Protein AF-A0A1G8BPD9-F1 (afdb_monomer_lite)

Foldseek 3Di:
DVVVVVVVVVVVVVVCVVCVVPQVVCVVPVVDDNDCVVVVVLCVVVVVCCVPPNDDPDPVRVVVVVVLSVQQVVCVVVVHHSVVSSVVVVVD

Structure (mmCIF, N/CA/C/O backbone):
data_AF-A0A1G8BPD9-F1
#
_entry.id   AF-A0A1G8BPD9-F1
#
loop_
_atom_site.group_PDB
_atom_site.id
_atom_site.type_symbol
_atom_site.label_atom_id
_atom_site.label_alt_id
_atom_site.label_comp_id
_atom_site.label_asym_id
_atom_site.label_entity_id
_atom_site.label_seq_id
_atom_site.pdbx_PDB_ins_code
_atom_site.Cartn_x
_atom_site.Cartn_y
_atom_site.Cartn_z
_atom_site.occupancy
_atom_site.B_iso_or_equiv
_atom_site.auth_seq_id
_atom_site.auth_comp_id
_atom_site.auth_asym_id
_atom_site.auth_atom_id
_atom_site.pdbx_PDB_model_num
ATOM 1 N N . SER A 1 1 ? 19.405 10.948 -28.048 1.00 82.81 1 SER A N 1
ATOM 2 C CA . SER A 1 1 ? 19.966 10.052 -29.085 1.00 82.81 1 SER A CA 1
ATOM 3 C C . SER A 1 1 ? 19.143 8.775 -29.129 1.00 82.81 1 SER A C 1
ATOM 5 O O . SER A 1 1 ? 18.679 8.348 -28.078 1.00 82.81 1 SER A O 1
ATOM 7 N N . VAL A 1 2 ? 18.973 8.160 -30.303 1.00 87.06 2 VAL A N 1
ATOM 8 C CA . VAL A 1 2 ? 18.259 6.877 -30.477 1.00 87.06 2 VAL A CA 1
ATOM 9 C C . VAL A 1 2 ? 18.838 5.770 -29.581 1.00 87.06 2 VAL A C 1
ATOM 11 O O . VAL A 1 2 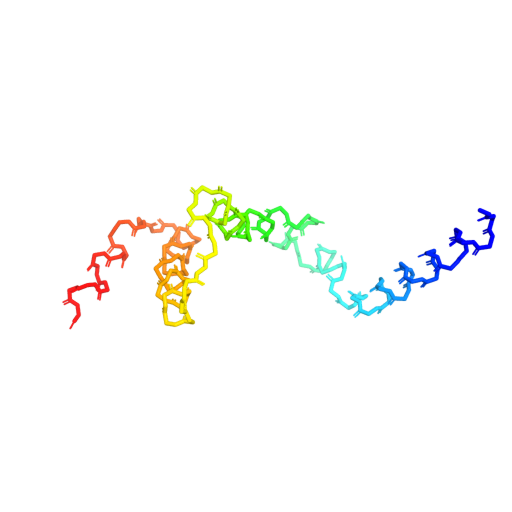? 18.096 4.936 -29.071 1.00 87.06 2 VAL A O 1
ATOM 14 N N . ALA A 1 3 ? 20.143 5.820 -29.294 1.00 89.06 3 ALA A N 1
ATOM 15 C CA . ALA A 1 3 ? 20.805 4.884 -28.384 1.00 89.06 3 ALA A CA 1
ATOM 16 C C . ALA A 1 3 ? 20.254 4.931 -26.943 1.00 89.06 3 ALA A C 1
ATOM 18 O O . ALA A 1 3 ? 20.087 3.890 -26.316 1.00 89.06 3 ALA A O 1
ATOM 19 N N . HIS A 1 4 ? 19.912 6.120 -26.435 1.00 88.75 4 HIS A N 1
ATOM 20 C CA . HIS A 1 4 ? 19.358 6.283 -25.085 1.00 88.75 4 HIS A CA 1
ATOM 21 C C . HIS A 1 4 ? 17.949 5.679 -24.971 1.00 88.75 4 HIS A C 1
ATOM 23 O O . HIS A 1 4 ? 17.652 4.986 -24.005 1.00 88.75 4 HIS A O 1
ATOM 29 N N . LEU A 1 5 ? 17.118 5.847 -26.008 1.00 91.69 5 LEU A N 1
ATOM 30 C CA . LEU A 1 5 ? 15.789 5.228 -26.065 1.00 91.69 5 LEU A CA 1
ATOM 31 C C . LEU A 1 5 ? 15.872 3.697 -26.092 1.00 91.69 5 LEU A C 1
ATOM 33 O O . LEU A 1 5 ? 15.046 3.023 -25.480 1.00 91.69 5 LEU A O 1
ATOM 37 N N . HIS A 1 6 ? 16.878 3.142 -26.778 1.00 93.88 6 HIS A N 1
ATOM 38 C CA . HIS A 1 6 ? 17.118 1.701 -26.764 1.00 93.88 6 HIS A CA 1
ATOM 39 C C . HIS A 1 6 ? 17.454 1.208 -25.352 1.00 93.88 6 HIS A C 1
ATOM 41 O O . HIS A 1 6 ? 16.905 0.205 -24.904 1.00 93.88 6 HIS A O 1
ATOM 47 N N . GLU A 1 7 ? 18.314 1.927 -24.631 1.00 95.12 7 GLU A N 1
ATOM 48 C CA . GLU A 1 7 ? 18.684 1.585 -23.257 1.00 95.12 7 GLU A CA 1
ATOM 49 C C . GLU A 1 7 ? 17.480 1.636 -22.299 1.00 95.12 7 GLU A C 1
ATOM 51 O O . GLU A 1 7 ? 17.255 0.690 -21.538 1.00 95.12 7 GLU A O 1
ATOM 56 N N . ASP A 1 8 ? 16.666 2.692 -22.374 1.00 95.38 8 ASP A N 1
ATOM 57 C CA . ASP A 1 8 ? 15.454 2.841 -21.560 1.00 95.38 8 ASP A CA 1
ATOM 58 C C . ASP A 1 8 ? 14.431 1.741 -21.854 1.00 95.38 8 ASP A C 1
ATOM 60 O O . ASP A 1 8 ? 13.845 1.165 -20.932 1.00 95.38 8 ASP A O 1
ATOM 64 N N . PHE A 1 9 ? 14.272 1.370 -23.128 1.00 96.06 9 PHE A N 1
ATOM 65 C CA . PHE A 1 9 ? 13.429 0.244 -23.514 1.00 96.06 9 PHE A CA 1
ATOM 66 C C . PHE A 1 9 ? 13.927 -1.075 -22.911 1.00 96.06 9 PHE A C 1
ATOM 68 O O . PHE A 1 9 ? 13.125 -1.836 -22.368 1.00 96.06 9 PHE A O 1
ATOM 75 N N . GLN A 1 10 ? 15.238 -1.352 -22.944 1.00 97.00 10 GLN A N 1
ATOM 76 C CA . GLN A 1 10 ? 15.777 -2.571 -22.329 1.00 97.00 10 GLN A CA 1
ATOM 77 C C . GLN A 1 10 ? 15.545 -2.587 -20.814 1.00 97.00 10 GLN A C 1
ATOM 79 O O . GLN A 1 10 ? 15.162 -3.624 -20.267 1.00 97.00 10 GLN A O 1
ATOM 84 N N . LYS A 1 11 ? 15.716 -1.447 -20.131 1.00 95.88 11 LYS A N 1
ATOM 85 C CA . LYS A 1 11 ? 15.423 -1.318 -18.693 1.00 95.88 11 LYS A CA 1
ATOM 86 C C . LYS A 1 11 ? 13.951 -1.601 -18.398 1.00 95.88 11 LYS A C 1
ATOM 88 O O . LYS A 1 11 ? 13.656 -2.404 -17.513 1.00 95.88 11 LYS A O 1
ATOM 93 N N . PHE A 1 12 ? 13.043 -1.002 -19.165 1.00 95.38 12 PHE A N 1
ATOM 94 C CA . PHE A 1 12 ? 11.605 -1.225 -19.035 1.00 95.38 12 PHE A CA 1
ATOM 95 C C . PHE A 1 12 ? 11.226 -2.692 -19.277 1.00 95.38 12 PHE A C 1
ATOM 97 O O . PHE A 1 12 ? 10.572 -3.309 -18.436 1.00 95.38 12 PHE A O 1
ATOM 104 N N . LYS A 1 13 ? 11.715 -3.285 -20.373 1.00 96.12 13 LYS A N 1
ATOM 105 C CA . LYS A 1 13 ? 11.508 -4.698 -20.718 1.00 96.12 13 LYS A CA 1
ATOM 106 C C . LYS A 1 13 ? 11.977 -5.621 -19.593 1.00 96.12 13 LYS A C 1
ATOM 108 O O . LYS A 1 13 ? 11.247 -6.517 -19.179 1.00 96.12 13 LYS A O 1
ATOM 113 N N . ASN A 1 14 ? 13.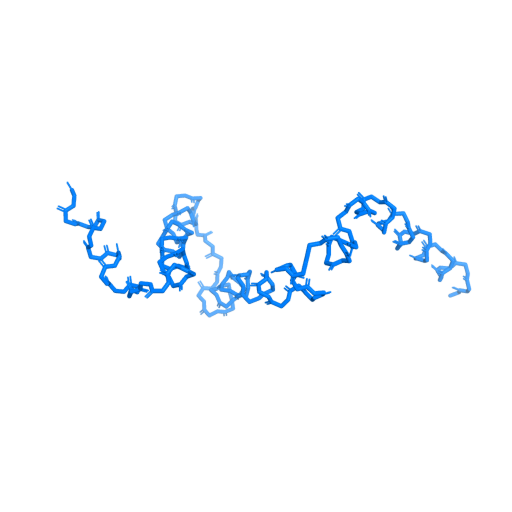177 -5.389 -19.062 1.00 96.25 14 ASN A N 1
ATOM 114 C CA . ASN A 1 14 ? 13.720 -6.179 -17.958 1.00 96.25 14 ASN A CA 1
ATOM 115 C C . ASN A 1 14 ? 12.897 -6.005 -16.671 1.00 96.25 14 ASN A C 1
ATOM 117 O O . ASN A 1 14 ? 12.741 -6.960 -15.915 1.00 96.25 14 ASN A O 1
ATOM 121 N N . GLY A 1 15 ? 12.344 -4.812 -16.430 1.00 94.81 15 GLY A N 1
ATOM 122 C CA . GLY A 1 15 ? 11.391 -4.560 -15.348 1.00 94.81 15 GLY A CA 1
ATOM 123 C C . GLY A 1 15 ? 10.109 -5.385 -15.489 1.00 94.81 15 GLY A C 1
ATOM 124 O O . GLY A 1 15 ? 9.718 -6.053 -14.536 1.00 94.81 15 GLY A O 1
ATOM 125 N N . LEU A 1 16 ? 9.515 -5.414 -16.686 1.00 93.56 16 LEU A N 1
ATOM 126 C CA . LEU A 1 16 ? 8.341 -6.241 -16.990 1.00 93.56 16 LEU A CA 1
ATOM 127 C C . LEU A 1 16 ? 8.619 -7.736 -16.797 1.00 93.56 16 LEU A C 1
ATOM 129 O O . LEU A 1 16 ? 7.820 -8.443 -16.188 1.00 93.56 16 LEU A O 1
ATOM 133 N N . PHE A 1 17 ? 9.775 -8.224 -17.255 1.00 95.38 17 PHE A N 1
ATOM 134 C CA . PHE A 1 17 ? 10.149 -9.629 -17.067 1.00 95.38 17 PHE A CA 1
ATOM 135 C C . PHE A 1 17 ? 10.266 -10.024 -15.592 1.00 95.38 17 PHE A C 1
ATOM 137 O O . PHE A 1 17 ? 9.948 -11.161 -15.251 1.00 95.38 17 PHE A O 1
ATOM 144 N N . LYS A 1 18 ? 10.681 -9.104 -14.712 1.00 94.00 18 LYS A N 1
ATOM 145 C CA . LYS A 1 18 ? 10.764 -9.360 -13.266 1.00 94.00 18 LYS A CA 1
ATOM 146 C C . LYS A 1 18 ? 9.396 -9.518 -12.602 1.00 94.00 18 LYS A C 1
ATOM 148 O O . LYS A 1 18 ? 9.309 -10.208 -11.595 1.00 94.00 18 LYS A O 1
ATOM 153 N N . CYS A 1 19 ? 8.346 -8.890 -13.131 1.00 91.75 19 CYS A N 1
ATOM 154 C CA . CYS A 1 19 ? 6.992 -8.968 -12.574 1.00 91.75 19 CYS A CA 1
ATOM 155 C C . CYS A 1 19 ? 6.034 -9.851 -13.389 1.00 91.75 19 CYS A C 1
ATOM 157 O O . CYS A 1 19 ? 4.837 -9.867 -13.101 1.00 91.75 19 CYS A O 1
ATOM 159 N N . LYS A 1 20 ? 6.545 -10.604 -14.374 1.00 91.25 20 LYS A N 1
ATOM 160 C CA . LYS A 1 20 ? 5.745 -11.402 -15.320 1.00 91.25 20 LYS A CA 1
ATOM 161 C C . LYS A 1 20 ? 4.753 -12.356 -14.641 1.00 91.25 20 LYS A C 1
ATOM 163 O O . LYS A 1 20 ? 3.649 -12.524 -15.145 1.00 91.25 20 LYS A O 1
ATOM 168 N N . ASP A 1 21 ? 5.126 -12.920 -13.490 1.00 92.38 21 ASP A N 1
ATOM 169 C CA . ASP A 1 21 ? 4.318 -13.918 -12.780 1.00 92.38 21 ASP A CA 1
ATOM 170 C C . ASP A 1 21 ? 3.073 -13.296 -12.120 1.00 92.38 21 ASP A C 1
ATOM 172 O O . ASP A 1 21 ? 2.109 -13.998 -11.841 1.00 92.38 21 ASP A O 1
ATOM 176 N N . TYR A 1 22 ? 3.064 -11.972 -11.915 1.00 89.88 22 TYR A N 1
ATOM 177 C CA . TYR A 1 22 ? 1.968 -11.246 -11.261 1.00 89.88 22 TYR A CA 1
ATOM 178 C C . TYR A 1 22 ? 1.197 -10.326 -12.215 1.00 89.88 22 TYR A C 1
ATOM 180 O O . TYR A 1 22 ? 0.091 -9.891 -11.888 1.00 89.88 22 TYR A O 1
ATOM 188 N N . LEU A 1 23 ? 1.760 -10.027 -13.393 1.00 89.94 23 LEU A N 1
ATOM 189 C CA . LEU A 1 23 ? 1.237 -9.021 -14.323 1.00 89.94 23 LEU A CA 1
ATOM 190 C C . LEU A 1 23 ? -0.167 -9.364 -14.836 1.00 89.94 23 LEU A C 1
ATOM 192 O O . LEU A 1 23 ? -0.991 -8.474 -15.020 1.00 89.94 23 LEU A O 1
ATOM 196 N N . PHE A 1 24 ? -0.439 -10.654 -15.032 1.00 92.25 24 PHE A N 1
ATOM 197 C CA . PHE A 1 24 ? -1.682 -11.153 -15.620 1.00 92.25 24 PHE A CA 1
ATOM 198 C C . PHE A 1 24 ? -2.542 -11.955 -14.639 1.00 92.25 24 PHE A C 1
ATOM 200 O O . PHE A 1 24 ? -3.395 -12.731 -15.061 1.00 92.25 24 PHE A O 1
ATOM 207 N N . THR A 1 25 ? -2.354 -11.758 -13.329 1.00 93.56 25 THR A N 1
ATOM 208 C CA . THR A 1 25 ? -3.126 -12.460 -12.285 1.00 93.56 25 THR A CA 1
ATOM 209 C C . THR A 1 25 ? -4.640 -12.339 -12.500 1.00 93.56 25 THR A C 1
ATOM 211 O O . THR A 1 25 ? -5.367 -13.310 -12.316 1.00 93.56 25 THR A O 1
ATOM 214 N N . PHE A 1 26 ? -5.112 -11.180 -12.971 1.00 94.31 26 PHE A N 1
ATOM 215 C CA . PHE A 1 26 ? -6.527 -10.916 -13.255 1.00 94.31 26 PHE A CA 1
ATOM 216 C C . PHE A 1 26 ? -7.128 -11.803 -14.364 1.00 94.31 26 PHE A C 1
ATOM 218 O O . PHE A 1 26 ? -8.342 -11.964 -14.424 1.00 94.31 26 PHE A O 1
ATOM 225 N N . LEU A 1 27 ? -6.304 -12.398 -15.240 1.00 95.12 27 LEU A N 1
ATOM 226 C CA . LEU A 1 27 ? -6.774 -13.358 -16.250 1.00 95.12 27 LEU A CA 1
ATOM 227 C C . LEU A 1 27 ? -7.103 -14.727 -15.641 1.00 95.12 27 LEU A C 1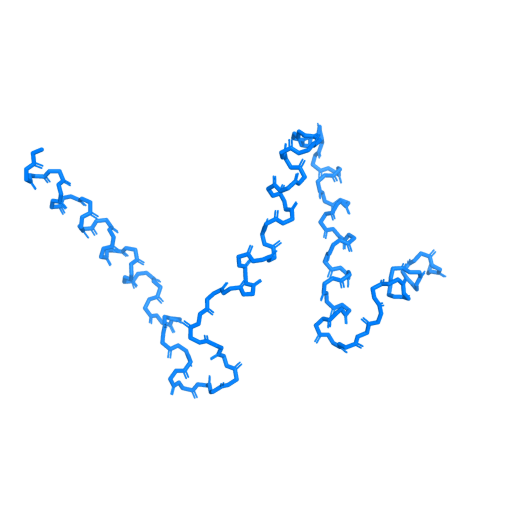
ATOM 229 O O . LEU A 1 27 ? -7.903 -15.468 -16.202 1.00 95.12 27 LEU A O 1
ATOM 233 N N . GLN A 1 28 ? -6.464 -15.073 -14.521 1.00 95.56 28 GLN A N 1
ATOM 234 C CA . GLN A 1 28 ? -6.663 -16.345 -13.821 1.00 95.56 28 GLN A CA 1
ATOM 235 C C . GLN A 1 28 ? -7.628 -16.205 -12.640 1.00 95.56 28 GLN A C 1
ATOM 237 O O . GLN A 1 28 ? -8.328 -17.155 -12.304 1.00 95.56 28 GLN A O 1
ATOM 242 N N . ASN A 1 29 ? -7.664 -15.028 -12.013 1.00 95.19 29 ASN A N 1
ATOM 243 C CA . ASN A 1 29 ? -8.518 -14.727 -10.875 1.00 95.19 29 ASN A CA 1
ATOM 244 C C . ASN A 1 29 ? -9.349 -13.455 -11.144 1.00 95.19 29 ASN A C 1
ATOM 246 O O . ASN A 1 29 ? -8.808 -12.353 -11.011 1.00 95.19 29 ASN A O 1
ATOM 250 N N . PRO A 1 30 ? -10.651 -13.591 -11.466 1.00 93.44 30 PRO A N 1
ATOM 251 C CA . PRO A 1 30 ? -11.545 -12.460 -11.727 1.00 93.44 30 PRO A CA 1
ATOM 252 C C . PRO A 1 30 ? -11.718 -11.477 -10.558 1.00 93.44 30 PRO A C 1
ATOM 254 O O . PRO A 1 30 ? -12.088 -10.328 -10.793 1.00 93.44 30 PRO A O 1
ATOM 257 N N . ASP A 1 31 ? -11.442 -11.891 -9.315 1.00 92.62 31 ASP A N 1
ATOM 258 C CA . ASP A 1 31 ? -11.526 -11.009 -8.141 1.00 92.62 31 ASP A CA 1
ATOM 259 C C . ASP A 1 31 ? -10.357 -10.011 -8.070 1.00 92.62 31 ASP A C 1
ATOM 261 O O . ASP A 1 31 ? -10.401 -9.026 -7.325 1.00 92.62 31 ASP A O 1
ATOM 265 N N . VAL A 1 32 ? -9.286 -10.254 -8.834 1.00 91.75 32 VAL A N 1
ATOM 266 C CA . VAL A 1 32 ? -8.137 -9.355 -8.926 1.00 91.75 32 VAL A CA 1
ATOM 267 C C . VAL A 1 32 ? -8.384 -8.351 -10.056 1.00 91.75 32 VAL A C 1
ATOM 269 O O . VAL A 1 32 ? -8.534 -8.758 -11.207 1.00 91.75 32 VAL A O 1
ATOM 272 N N . PRO A 1 33 ? -8.398 -7.034 -9.780 1.00 92.44 33 PRO A N 1
ATOM 273 C CA . PRO A 1 33 ? -8.574 -6.036 -10.827 1.00 92.44 33 PRO A CA 1
ATOM 274 C C . PRO A 1 33 ? -7.375 -6.016 -11.784 1.00 92.44 33 PRO A C 1
ATOM 276 O O . PRO A 1 33 ? -6.235 -6.256 -11.387 1.00 92.44 33 PRO A O 1
ATOM 279 N N . TYR A 1 34 ? -7.628 -5.662 -13.046 1.00 92.12 34 TYR A N 1
ATOM 280 C CA . TYR A 1 34 ? -6.582 -5.474 -14.061 1.00 92.12 34 TYR A CA 1
ATOM 281 C C . TYR A 1 34 ? -5.739 -4.206 -13.835 1.00 92.12 34 TYR A C 1
ATOM 283 O O . TYR A 1 34 ? -4.711 -4.016 -14.483 1.00 92.12 34 TYR A O 1
ATOM 291 N N . ASP A 1 35 ? -6.186 -3.322 -12.940 1.00 91.94 35 ASP A N 1
ATOM 292 C CA . ASP A 1 35 ? -5.516 -2.077 -12.583 1.00 91.94 35 ASP A CA 1
ATOM 293 C C . ASP A 1 35 ? -4.879 -2.133 -11.184 1.00 91.94 35 ASP A C 1
ATOM 295 O O . ASP A 1 35 ? -5.213 -2.959 -10.335 1.00 91.94 35 ASP A O 1
ATOM 299 N N . ASN A 1 36 ? -3.952 -1.212 -10.923 1.00 90.81 36 ASN A N 1
ATOM 300 C CA . ASN A 1 36 ? -3.259 -1.069 -9.642 1.00 90.81 36 ASN A CA 1
ATOM 301 C C . ASN A 1 36 ? -3.827 0.081 -8.777 1.00 90.81 36 ASN A C 1
ATOM 303 O O . ASN A 1 36 ? -3.197 0.474 -7.786 1.00 90.81 36 ASN A O 1
ATOM 307 N N . ASN A 1 37 ? -5.009 0.624 -9.102 1.00 91.75 37 ASN A N 1
ATOM 308 C CA . ASN A 1 37 ? -5.534 1.866 -8.517 1.00 91.75 37 ASN A CA 1
ATOM 309 C C . ASN A 1 37 ? -5.659 1.783 -6.991 1.00 91.75 37 ASN A C 1
ATOM 311 O O . ASN A 1 37 ? -5.447 2.759 -6.266 1.00 91.75 37 ASN A O 1
ATOM 315 N N . ALA A 1 38 ? -6.037 0.613 -6.468 1.00 89.12 38 ALA A N 1
ATOM 316 C CA . ALA A 1 38 ? -6.148 0.390 -5.030 1.00 89.12 38 ALA A CA 1
ATOM 317 C C . ALA A 1 38 ? -4.799 0.574 -4.311 1.00 89.12 38 ALA A C 1
ATOM 319 O O . ALA A 1 38 ? -4.748 1.231 -3.266 1.00 89.12 38 ALA A O 1
ATOM 320 N N . SER A 1 39 ? -3.720 0.053 -4.894 1.00 88.94 39 SER A N 1
ATOM 321 C CA . SER A 1 39 ? -2.358 0.167 -4.366 1.00 88.94 39 SER A CA 1
ATOM 322 C C . SER A 1 39 ? -1.849 1.606 -4.438 1.00 88.94 39 SER A C 1
ATOM 324 O O . SER A 1 39 ? -1.352 2.133 -3.439 1.00 88.94 39 SER A O 1
ATOM 326 N N . GLU A 1 40 ? -2.058 2.292 -5.566 1.00 92.44 40 GLU A N 1
ATOM 327 C CA . GLU A 1 40 ? -1.667 3.699 -5.734 1.00 92.44 40 GLU A CA 1
ATOM 328 C C . GLU A 1 40 ? -2.369 4.617 -4.725 1.00 92.44 40 GLU A C 1
ATOM 330 O O . GLU A 1 40 ? -1.734 5.449 -4.064 1.00 92.44 40 GLU A O 1
ATOM 335 N N . ARG A 1 41 ? -3.680 4.421 -4.524 1.00 91.31 41 ARG A N 1
ATOM 336 C CA . ARG A 1 41 ? -4.450 5.145 -3.499 1.00 91.31 41 ARG A CA 1
ATOM 337 C C . ARG A 1 41 ? -3.936 4.872 -2.085 1.00 91.31 41 ARG A C 1
ATOM 339 O O . ARG A 1 41 ? -3.947 5.788 -1.260 1.00 91.31 41 ARG A O 1
ATOM 346 N N . GLY A 1 42 ? -3.488 3.648 -1.803 1.00 90.12 42 GLY A N 1
ATOM 347 C CA . GLY A 1 42 ? -2.879 3.281 -0.524 1.00 90.12 42 GLY A CA 1
ATOM 348 C C . GLY A 1 42 ? -1.600 4.075 -0.246 1.00 90.12 42 GLY A C 1
ATOM 349 O O . GLY A 1 42 ? -1.493 4.737 0.789 1.00 90.12 42 GLY A O 1
ATOM 350 N N . ILE A 1 43 ? -0.670 4.087 -1.205 1.00 91.19 43 ILE A N 1
ATOM 351 C CA . ILE A 1 43 ? 0.632 4.767 -1.078 1.00 91.19 43 ILE A CA 1
ATOM 352 C C . ILE A 1 43 ? 0.477 6.295 -1.040 1.00 91.19 43 ILE A C 1
ATOM 354 O O . ILE A 1 43 ? 1.233 6.987 -0.350 1.00 91.19 43 ILE A O 1
ATOM 358 N N . ARG A 1 44 ? -0.542 6.851 -1.711 1.00 93.25 44 ARG A N 1
ATOM 359 C CA . ARG A 1 44 ? -0.793 8.301 -1.769 1.00 93.25 44 ARG A CA 1
ATOM 360 C C . ARG A 1 44 ? -0.852 8.970 -0.395 1.00 93.25 44 ARG A C 1
ATOM 362 O O . ARG A 1 44 ? -0.435 10.118 -0.274 1.00 93.25 44 ARG A O 1
ATOM 369 N N . LYS A 1 45 ? -1.314 8.275 0.648 1.00 91.69 45 LYS A N 1
ATOM 370 C CA . LYS A 1 45 ? -1.365 8.798 2.027 1.00 91.69 45 LYS A CA 1
ATOM 371 C C . LYS A 1 45 ? 0.006 9.242 2.531 1.00 91.69 45 LYS A C 1
ATOM 373 O O . LYS A 1 45 ? 0.127 10.319 3.109 1.00 91.69 45 LYS A O 1
ATOM 378 N N . ILE A 1 46 ? 1.039 8.451 2.243 1.00 92.56 46 ILE A N 1
ATOM 379 C CA . ILE A 1 46 ? 2.427 8.745 2.617 1.00 92.56 46 ILE A CA 1
ATOM 380 C C . ILE A 1 46 ? 2.887 10.012 1.897 1.00 92.56 46 ILE A C 1
ATOM 382 O O . ILE A 1 46 ? 3.445 10.920 2.515 1.00 92.56 46 ILE A O 1
ATOM 386 N N . LYS A 1 47 ? 2.593 10.120 0.595 1.00 93.88 47 LYS A N 1
ATOM 387 C CA . LYS A 1 47 ? 2.975 11.296 -0.193 1.00 93.88 47 LYS A CA 1
ATOM 388 C C . LYS A 1 47 ? 2.229 12.558 0.242 1.00 93.88 47 LYS A C 1
ATOM 390 O O . LYS A 1 47 ? 2.832 13.626 0.293 1.00 93.88 47 LYS A O 1
ATOM 395 N N . VAL A 1 48 ? 0.948 12.437 0.595 1.00 94.81 48 VAL A N 1
ATOM 396 C CA . VAL A 1 48 ? 0.147 13.538 1.150 1.00 94.81 48 VAL A CA 1
ATOM 397 C C . VAL A 1 48 ? 0.722 14.001 2.485 1.00 94.81 48 VAL A C 1
ATOM 399 O O . VAL A 1 48 ? 0.923 15.203 2.645 1.00 94.81 48 VAL A O 1
ATOM 402 N N . LYS A 1 49 ? 1.078 13.083 3.399 1.00 94.50 49 LYS A N 1
ATOM 403 C CA . LYS A 1 49 ? 1.777 13.445 4.644 1.00 94.50 49 LYS A CA 1
ATOM 404 C C . LYS A 1 49 ? 3.051 14.225 4.311 1.00 94.50 49 LYS A C 1
ATOM 406 O O . LYS A 1 49 ? 3.230 15.331 4.812 1.00 94.50 49 LYS A O 1
ATOM 411 N N . GLN A 1 50 ? 3.916 13.691 3.448 1.00 94.12 50 GLN A 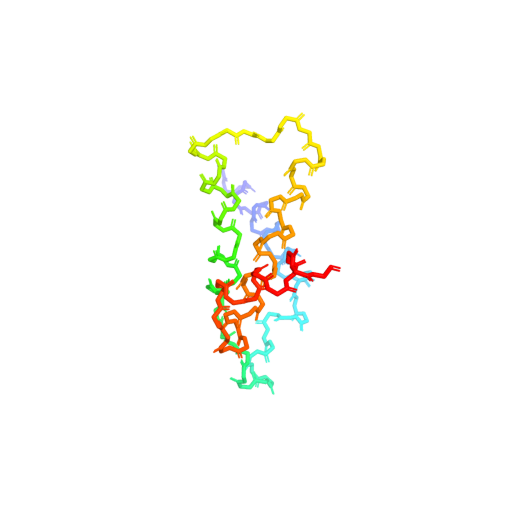N 1
ATOM 412 C CA . GLN A 1 50 ? 5.169 14.366 3.091 1.00 94.12 50 GLN A CA 1
ATOM 413 C C . GLN A 1 50 ? 4.942 15.770 2.521 1.00 94.12 50 GLN A C 1
ATOM 415 O O . GLN A 1 50 ? 5.662 16.694 2.885 1.00 94.12 50 GLN A O 1
ATOM 420 N N . LYS A 1 51 ? 3.929 15.941 1.662 1.00 95.75 51 LYS A N 1
ATOM 421 C CA . LYS A 1 51 ? 3.583 17.237 1.067 1.00 95.75 51 LYS A CA 1
ATOM 422 C C . LYS A 1 51 ? 3.108 18.248 2.113 1.00 95.75 51 LYS A C 1
ATOM 424 O O . LYS A 1 51 ? 3.498 19.405 2.042 1.00 95.75 51 LYS A O 1
ATOM 429 N N . VAL A 1 52 ? 2.238 17.831 3.033 1.00 96.12 52 VAL A N 1
ATOM 430 C CA . VAL A 1 52 ? 1.547 18.746 3.959 1.00 96.12 52 VAL A CA 1
ATOM 431 C C . VAL A 1 52 ? 2.359 19.004 5.225 1.00 96.12 52 VAL A C 1
ATOM 433 O O . VAL A 1 52 ? 2.385 20.124 5.718 1.00 96.12 52 VAL A O 1
ATOM 436 N N . SER A 1 53 ? 3.021 17.984 5.769 1.00 93.44 53 SER A N 1
ATOM 437 C CA . SER A 1 53 ? 3.691 18.073 7.073 1.00 93.44 53 SER A CA 1
ATOM 438 C C . SER A 1 53 ? 5.164 17.659 7.022 1.00 93.44 53 SER A C 1
ATOM 440 O O . SER A 1 53 ? 5.734 17.342 8.066 1.00 93.44 53 SER A O 1
ATOM 442 N N . GLY A 1 54 ? 5.767 17.581 5.833 1.00 93.81 54 GLY A N 1
ATOM 443 C CA . GLY A 1 54 ? 7.173 17.219 5.652 1.00 93.81 54 GLY A CA 1
ATOM 444 C C . GLY A 1 54 ? 7.500 15.757 5.982 1.00 93.81 54 GLY A C 1
ATOM 445 O O . GLY A 1 54 ? 6.618 14.909 6.166 1.00 93.81 54 GLY A O 1
ATOM 446 N N . CYS A 1 55 ? 8.793 15.449 6.068 1.00 91.81 55 CYS A N 1
ATOM 447 C CA . CYS A 1 55 ? 9.303 14.121 6.414 1.00 91.81 55 CYS A CA 1
ATOM 448 C C . CYS A 1 55 ? 8.984 13.710 7.869 1.00 91.81 55 CYS A C 1
ATOM 450 O O . CYS A 1 55 ? 8.469 14.490 8.677 1.00 91.81 55 CYS A O 1
ATOM 452 N N . PHE A 1 56 ? 9.242 12.444 8.199 1.00 93.50 56 PHE A N 1
ATOM 453 C CA . PHE A 1 56 ? 9.217 11.966 9.580 1.00 93.50 56 PHE A CA 1
ATOM 454 C C . PHE A 1 56 ? 10.558 12.286 10.243 1.00 93.50 56 PHE A C 1
ATOM 456 O O . PHE A 1 56 ? 11.606 12.059 9.647 1.00 93.50 56 PHE A O 1
ATOM 463 N N . ARG A 1 57 ? 10.525 12.810 11.474 1.00 94.88 57 ARG A N 1
ATOM 464 C CA . ARG A 1 57 ? 11.740 13.121 12.247 1.00 94.88 57 ARG A CA 1
ATOM 465 C C . ARG A 1 57 ? 12.394 11.875 12.848 1.00 94.88 57 ARG A C 1
ATOM 467 O O . ARG A 1 57 ? 13.576 11.902 13.155 1.00 94.88 57 ARG A O 1
ATOM 474 N N . THR A 1 58 ? 11.617 10.809 13.042 1.00 96.81 58 THR A N 1
ATOM 475 C CA . THR A 1 58 ? 12.068 9.539 13.618 1.00 96.81 58 THR A CA 1
ATOM 476 C C . THR A 1 58 ? 11.364 8.371 12.937 1.00 96.81 58 THR A C 1
ATOM 478 O O . THR A 1 58 ? 10.217 8.494 12.496 1.00 96.81 58 THR A O 1
ATOM 481 N N . GLU A 1 59 ? 12.027 7.217 12.903 1.00 96.88 59 GLU A N 1
ATOM 482 C CA . GLU A 1 59 ? 11.441 5.964 12.419 1.00 96.88 59 GLU A CA 1
ATOM 483 C C . GLU A 1 59 ? 10.222 5.556 13.256 1.00 96.88 59 GLU A C 1
ATOM 485 O O . GLU A 1 59 ? 9.180 5.206 12.709 1.00 96.88 59 GLU A O 1
ATOM 490 N N . LYS A 1 60 ? 10.295 5.723 14.585 1.00 97.19 60 LYS A N 1
ATOM 491 C CA . LYS A 1 60 ? 9.161 5.488 15.491 1.00 97.19 60 LYS A CA 1
ATOM 492 C C . LYS A 1 60 ? 7.917 6.274 15.064 1.00 97.19 60 LYS A C 1
ATOM 494 O O . LYS A 1 60 ? 6.834 5.705 15.001 1.00 97.19 60 LYS A O 1
ATOM 499 N N . GLY A 1 61 ? 8.067 7.558 14.726 1.00 94.56 61 GLY A N 1
ATOM 500 C CA . GLY A 1 61 ? 6.954 8.384 14.253 1.00 94.56 61 GLY A CA 1
ATOM 501 C C . GLY A 1 61 ? 6.389 7.923 12.906 1.00 94.56 61 GLY A C 1
ATOM 502 O O . GLY A 1 61 ? 5.174 7.964 12.708 1.00 94.56 61 GLY A O 1
ATOM 503 N N . ALA A 1 62 ? 7.249 7.448 11.999 1.00 95.06 62 ALA A N 1
ATOM 504 C CA . ALA A 1 62 ? 6.818 6.849 10.737 1.00 95.06 62 ALA A CA 1
ATOM 505 C C . ALA A 1 62 ? 6.022 5.556 10.976 1.00 95.06 62 ALA A C 1
ATOM 507 O O . ALA A 1 62 ? 4.926 5.403 10.438 1.00 95.06 62 ALA A O 1
ATOM 508 N N . ASN A 1 63 ? 6.515 4.675 11.848 1.00 95.62 63 ASN A N 1
ATOM 509 C CA . ASN A 1 63 ? 5.853 3.418 12.192 1.00 95.62 63 ASN A CA 1
ATOM 510 C C . ASN A 1 63 ? 4.501 3.656 12.872 1.00 95.62 63 ASN A C 1
ATOM 512 O O . ASN A 1 63 ? 3.509 3.055 12.470 1.00 95.62 63 ASN A O 1
ATOM 516 N N . THR A 1 64 ? 4.404 4.587 13.827 1.00 94.00 64 THR A N 1
ATOM 517 C CA . THR A 1 64 ? 3.115 4.948 14.443 1.00 94.00 64 THR A CA 1
ATOM 518 C C . THR A 1 64 ? 2.109 5.443 13.400 1.00 94.00 64 THR A C 1
ATOM 520 O O . THR A 1 64 ? 0.961 4.998 13.398 1.00 94.00 64 THR A O 1
ATOM 523 N N . PHE A 1 65 ? 2.534 6.315 12.480 1.00 93.81 65 PHE A N 1
ATOM 524 C CA . PHE A 1 65 ? 1.679 6.790 11.389 1.00 93.81 65 PHE A CA 1
ATOM 525 C C . PHE A 1 65 ? 1.186 5.635 10.506 1.00 93.81 65 PHE A C 1
ATOM 527 O O . PHE A 1 65 ? -0.005 5.548 10.196 1.00 93.81 65 PHE A O 1
ATOM 534 N N . MET A 1 66 ? 2.089 4.727 10.127 1.00 93.81 66 MET A N 1
ATOM 535 C CA . MET A 1 66 ? 1.753 3.570 9.299 1.00 93.81 66 MET A CA 1
ATOM 536 C C . MET A 1 66 ? 0.826 2.589 10.018 1.00 93.81 66 MET A C 1
ATOM 538 O O . MET A 1 66 ? -0.113 2.099 9.394 1.00 93.81 66 MET A O 1
ATOM 542 N N . ASN A 1 67 ? 1.011 2.358 11.318 1.00 93.62 67 ASN A N 1
ATOM 543 C CA . ASN A 1 67 ? 0.174 1.450 12.104 1.00 93.62 67 ASN A CA 1
ATOM 544 C C . ASN A 1 67 ? -1.286 1.917 12.149 1.00 93.62 67 ASN A C 1
ATOM 546 O O . ASN A 1 67 ? -2.188 1.147 11.816 1.00 93.62 67 ASN A O 1
ATOM 550 N N . VAL A 1 68 ? -1.528 3.195 12.469 1.00 93.56 68 VAL A N 1
ATOM 551 C CA . VAL A 1 68 ? -2.891 3.761 12.508 1.00 93.56 68 VAL A CA 1
ATOM 552 C C . VAL A 1 68 ? -3.569 3.646 11.141 1.00 93.56 68 VAL A C 1
ATOM 554 O O . VAL A 1 68 ? -4.725 3.230 11.037 1.00 93.56 68 VAL A O 1
ATOM 557 N N . HIS A 1 69 ? -2.848 3.972 10.064 1.00 93.31 69 HIS A N 1
ATOM 558 C CA . HIS A 1 69 ? -3.391 3.857 8.713 1.00 93.31 69 HIS A CA 1
ATOM 559 C C . HIS A 1 69 ? -3.614 2.407 8.272 1.00 93.31 69 HIS A C 1
ATOM 561 O O . HIS A 1 69 ? -4.600 2.147 7.583 1.00 93.31 69 HIS A O 1
ATOM 567 N N . SER A 1 70 ? -2.752 1.476 8.679 1.00 93.44 70 SER A N 1
ATOM 568 C CA . SER A 1 70 ? -2.896 0.047 8.390 1.00 93.44 70 SER A CA 1
ATOM 569 C C . SER A 1 70 ? -4.188 -0.514 8.989 1.00 93.44 70 SER A C 1
ATOM 571 O O . SER A 1 70 ? -4.996 -1.104 8.266 1.00 93.44 70 SER A O 1
ATOM 573 N N . VAL A 1 71 ? -4.452 -0.231 10.272 1.00 94.75 71 VAL A N 1
ATOM 574 C CA . VAL A 1 71 ? -5.696 -0.626 10.958 1.00 94.75 71 VAL A CA 1
ATOM 575 C C . VAL A 1 71 ? -6.913 -0.022 10.256 1.00 94.75 71 VAL A C 1
ATOM 577 O O . VAL A 1 71 ? -7.849 -0.733 9.888 1.00 94.75 71 VAL A O 1
ATOM 580 N N . ALA A 1 72 ? -6.885 1.287 9.998 1.00 94.38 72 ALA A N 1
ATOM 581 C CA . ALA A 1 72 ? -8.012 1.997 9.405 1.00 94.38 72 ALA A CA 1
ATOM 582 C C . ALA A 1 72 ? -8.346 1.525 7.977 1.00 94.38 72 ALA A C 1
ATOM 584 O O . ALA A 1 72 ? -9.519 1.412 7.611 1.00 94.38 72 ALA A O 1
ATOM 585 N N . GLU A 1 73 ? -7.342 1.270 7.134 1.00 93.31 73 GLU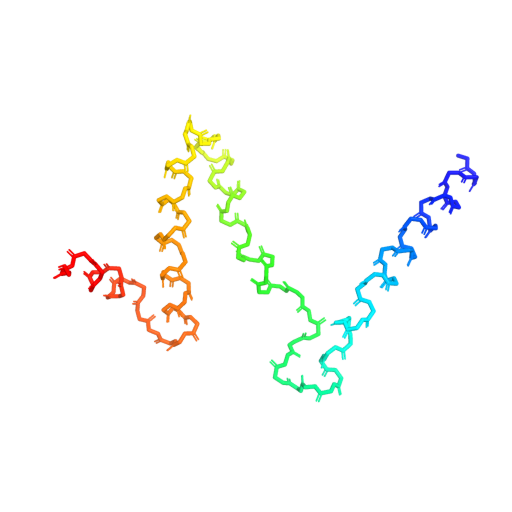 A N 1
ATOM 586 C CA . GLU A 1 73 ? -7.587 0.790 5.770 1.00 93.31 73 GLU A CA 1
ATOM 587 C C . GLU A 1 73 ? -8.001 -0.680 5.737 1.00 93.31 73 GLU A C 1
ATOM 589 O O . GLU A 1 73 ? -8.861 -1.032 4.933 1.00 93.31 73 GLU A O 1
ATOM 594 N N . THR A 1 74 ? -7.470 -1.514 6.631 1.00 93.75 74 THR A N 1
ATOM 595 C CA . THR A 1 74 ? -7.911 -2.909 6.772 1.00 93.75 74 THR A CA 1
ATOM 596 C C . THR A 1 74 ? -9.371 -2.975 7.211 1.00 93.75 74 THR A C 1
ATOM 598 O O . THR A 1 74 ? -10.166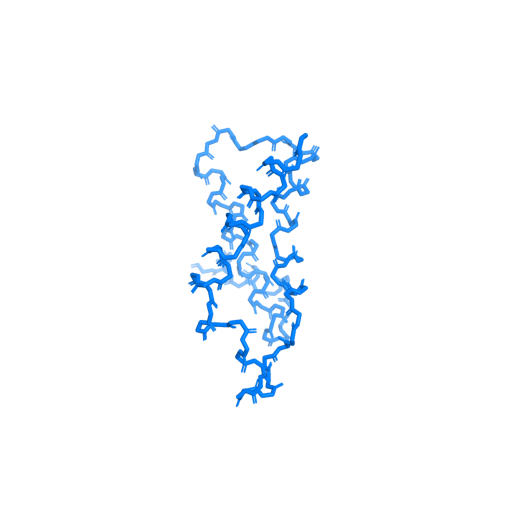 -3.680 6.593 1.00 93.75 74 THR A O 1
ATOM 601 N N . ALA A 1 75 ? -9.766 -2.159 8.195 1.00 95.69 75 ALA A N 1
ATOM 602 C CA . ALA A 1 75 ? -11.160 -2.047 8.614 1.00 95.69 75 ALA A CA 1
ATOM 603 C C . ALA A 1 75 ? -12.071 -1.673 7.438 1.00 95.69 75 ALA A C 1
ATOM 605 O O . ALA A 1 75 ? -13.048 -2.369 7.176 1.00 95.69 75 ALA A O 1
ATOM 606 N N . LYS A 1 76 ? -11.704 -0.637 6.671 1.00 93.69 76 LYS A N 1
ATOM 607 C CA . LYS A 1 76 ? -12.473 -0.222 5.489 1.00 93.69 76 LYS A CA 1
ATOM 608 C C . LYS A 1 76 ? -12.586 -1.334 4.442 1.00 93.69 76 LYS A C 1
ATOM 610 O O . LYS A 1 76 ? -13.661 -1.498 3.875 1.00 93.69 76 LYS A O 1
ATOM 615 N N . LYS A 1 77 ? -11.501 -2.067 4.163 1.00 91.12 77 LYS A N 1
ATOM 616 C CA . LYS A 1 77 ? -11.507 -3.179 3.194 1.00 91.12 77 LYS A CA 1
ATOM 617 C C . LYS A 1 77 ? -12.462 -4.301 3.607 1.00 91.12 77 LYS A C 1
ATOM 619 O O . LYS A 1 77 ? -13.096 -4.885 2.742 1.00 91.12 77 LYS A O 1
ATOM 624 N N . ASN A 1 78 ? -12.617 -4.523 4.910 1.00 93.44 78 ASN A N 1
ATOM 625 C CA . ASN A 1 78 ? -13.542 -5.504 5.478 1.00 93.44 78 ASN A CA 1
ATOM 626 C C . ASN A 1 78 ? -14.952 -4.937 5.748 1.00 93.44 78 ASN A C 1
ATOM 628 O O . ASN A 1 78 ? -15.705 -5.521 6.518 1.00 93.44 78 ASN A O 1
ATOM 632 N N . GLY A 1 79 ? -15.305 -3.775 5.183 1.00 95.06 79 GLY A N 1
ATOM 633 C CA . GLY A 1 79 ? -16.631 -3.166 5.361 1.00 95.06 79 GLY A CA 1
ATOM 634 C C . GLY A 1 79 ? -16.883 -2.537 6.738 1.00 95.06 79 GLY A C 1
ATOM 635 O O . GLY A 1 79 ? -18.005 -2.140 7.038 1.00 95.06 79 GLY A O 1
ATOM 636 N N . ASN A 1 80 ? -15.852 -2.402 7.575 1.00 96.31 80 ASN A N 1
ATOM 637 C CA . ASN A 1 80 ? -15.966 -1.878 8.933 1.00 96.31 80 ASN A CA 1
ATOM 638 C C . ASN A 1 80 ? -15.701 -0.367 9.015 1.00 96.31 80 ASN A C 1
ATOM 640 O O . ASN A 1 80 ? -14.964 0.225 8.220 1.00 96.31 80 ASN A O 1
ATOM 644 N N . SER A 1 81 ? -16.262 0.265 10.050 1.00 96.50 81 SER A N 1
ATOM 645 C CA . SER A 1 81 ? -15.983 1.669 10.368 1.00 96.50 81 SER A CA 1
ATOM 646 C C . SER A 1 81 ? -14.536 1.846 10.828 1.00 96.50 81 SER A C 1
ATOM 648 O O . SER A 1 81 ? -14.103 1.236 11.806 1.00 96.50 81 SER A O 1
ATOM 650 N N . LYS A 1 82 ? -13.810 2.757 10.167 1.00 95.25 82 LYS A N 1
ATOM 651 C CA . LYS A 1 82 ? -12.440 3.138 10.551 1.00 95.25 82 LYS A CA 1
ATOM 652 C C . LYS A 1 82 ? -12.369 3.635 11.988 1.00 95.25 82 LYS A C 1
ATOM 654 O O . LYS A 1 82 ? -11.448 3.282 12.710 1.00 95.25 82 LYS A O 1
ATOM 659 N N . TYR A 1 83 ? -13.343 4.456 12.377 1.00 95.25 83 TYR A N 1
ATOM 660 C CA . TYR A 1 83 ? -13.405 5.040 13.710 1.00 95.25 83 TYR A CA 1
ATOM 661 C C . TYR A 1 83 ? -13.559 3.954 14.774 1.00 95.25 83 TYR A C 1
ATOM 663 O O . TYR A 1 83 ? -12.747 3.893 15.688 1.00 95.25 83 TYR A O 1
ATOM 671 N N . LYS A 1 84 ? -14.530 3.044 14.599 1.00 95.94 84 LYS A N 1
ATOM 672 C CA . LYS A 1 84 ? -14.745 1.934 15.540 1.00 95.94 84 LYS A CA 1
ATOM 673 C C . LYS A 1 84 ? -13.514 1.032 15.647 1.00 95.94 84 LYS A C 1
ATOM 675 O O . LYS A 1 84 ? -13.162 0.627 16.742 1.00 95.94 84 LYS A O 1
ATOM 680 N N . ALA A 1 85 ? -12.846 0.754 14.526 1.00 95.75 85 ALA A N 1
ATOM 681 C CA . ALA A 1 85 ? -11.637 -0.066 14.524 1.00 95.75 85 ALA A CA 1
ATOM 682 C C . ALA A 1 85 ? -10.469 0.593 15.272 1.00 95.75 85 ALA A C 1
ATOM 684 O O . ALA A 1 85 ? -9.766 -0.084 16.011 1.00 95.75 85 ALA A O 1
ATOM 685 N N . ILE A 1 86 ? -10.265 1.903 15.101 1.00 94.88 86 ILE A N 1
ATOM 686 C CA . ILE A 1 86 ? -9.236 2.635 15.852 1.00 94.88 86 ILE A CA 1
ATOM 687 C C . ILE A 1 86 ? -9.598 2.683 17.342 1.00 94.88 86 ILE A C 1
ATOM 689 O O . ILE A 1 86 ? -8.730 2.437 18.170 1.00 94.88 86 ILE A O 1
ATOM 693 N N . LEU A 1 87 ? -10.863 2.958 17.677 1.00 95.44 87 LEU A N 1
ATOM 694 C CA . LEU A 1 87 ? -11.339 3.003 19.062 1.00 95.44 87 LEU A CA 1
ATOM 695 C C . LEU A 1 87 ? -11.100 1.666 19.781 1.00 95.44 87 LEU A C 1
ATOM 697 O O . LEU A 1 87 ? -10.468 1.648 20.828 1.00 95.44 87 LEU A O 1
ATOM 701 N N . ALA A 1 88 ? -11.468 0.548 19.152 1.00 94.19 88 ALA A N 1
ATOM 702 C CA . ALA A 1 88 ? -11.275 -0.790 19.712 1.00 94.19 88 ALA A CA 1
ATOM 703 C C . ALA A 1 88 ? -9.799 -1.187 19.920 1.00 94.19 88 ALA A C 1
ATOM 705 O O . ALA A 1 88 ? -9.516 -2.100 20.688 1.00 94.19 88 ALA A O 1
ATOM 706 N N . VAL A 1 89 ? -8.849 -0.553 19.222 1.00 91.38 89 VAL A N 1
ATOM 707 C CA . VAL A 1 89 ? -7.405 -0.758 19.452 1.00 91.38 89 VAL A CA 1
ATOM 708 C C . VAL A 1 89 ? -6.899 0.087 20.623 1.00 91.38 89 VAL A C 1
ATOM 710 O O . VAL A 1 89 ? -5.940 -0.302 21.275 1.00 91.38 89 VAL A O 1
ATOM 713 N N . LEU A 1 90 ? -7.520 1.239 20.886 1.00 89.75 90 LEU A N 1
ATOM 714 C CA . LEU A 1 90 ? -7.161 2.115 22.006 1.00 89.75 90 LEU A CA 1
ATOM 715 C C . LEU A 1 90 ? -7.742 1.645 23.345 1.00 89.75 90 LEU A C 1
ATOM 717 O O . LEU A 1 90 ? -7.225 2.027 24.387 1.00 89.75 90 LEU A O 1
ATOM 721 N N . GLU A 1 91 ? -8.823 0.867 23.305 1.00 90.81 91 GLU A N 1
ATOM 722 C CA . GLU A 1 91 ? -9.514 0.320 24.480 1.00 90.81 91 GLU A CA 1
ATOM 723 C C . GLU A 1 91 ? -8.952 -1.040 24.952 1.00 90.81 91 GLU A C 1
ATOM 725 O O . GLU A 1 91 ? -9.473 -1.603 25.914 1.00 90.81 91 GLU A O 1
ATOM 730 N N . GLN A 1 92 ? -7.918 -1.568 24.283 1.00 70.75 92 GLN A N 1
ATOM 731 C CA . GLN A 1 92 ? -7.165 -2.770 24.687 1.00 70.75 92 GLN A CA 1
ATOM 732 C C . GLN A 1 92 ? -6.066 -2.434 25.694 1.00 70.75 92 GLN A C 1
ATOM 734 O O . GLN A 1 92 ? -5.873 -3.252 26.621 1.00 70.75 92 GLN A O 1
#

InterPro domains:
  IPR004291 Transposase IS66, central domain [PF03050] (9-63)
  IPR052344 Transposase-related protein [PTHR33678] (15-91)

Secondary structure (DSSP, 8-state):
-HHHHHHHHHHHHHHHHHTHHHHTHHHH-TTS-SS-HHHHHHHHHHHHHHHHH-S-SSHHHHHHHHHHHHHHHHHHHTT--HHHHHHHHH--

Sequence (92 aa):
SVAHLHEDFQKFKNGLFKCKDYLFTFLQNPDVPYDNNASERGIRKIKVKQKVSGCFRTEKGANTFMNVHSVAETAKKNGNSKYKAILAVLEQ

Radius of gyration: 19.11 Å; chains: 1; bounding box: 37×35×55 Å

pLDDT: mean 93.18, std 3.37, range [70.75, 97.19]

Organism: Bacteroides ovatus (NCBI:txid28116)